Protein AF-A0A9E4WRZ9-F1 (afdb_monomer_lite)

Structure (mmCIF, N/CA/C/O backbone):
data_AF-A0A9E4WRZ9-F1
#
_entry.id   AF-A0A9E4WRZ9-F1
#
loop_
_atom_site.group_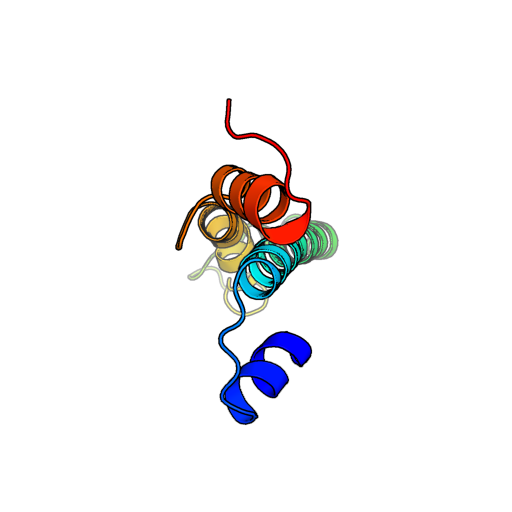PDB
_atom_site.id
_atom_site.type_symbol
_atom_site.label_atom_id
_atom_site.label_alt_id
_atom_site.label_comp_id
_atom_site.label_asym_id
_atom_site.label_entity_id
_atom_site.label_seq_id
_atom_site.pdbx_PDB_ins_code
_atom_site.Cartn_x
_atom_site.Cartn_y
_atom_site.Cartn_z
_atom_site.occupancy
_atom_site.B_iso_or_equiv
_atom_site.auth_seq_id
_atom_site.auth_comp_id
_atom_site.auth_asym_id
_atom_site.auth_atom_id
_atom_site.pdbx_PDB_model_num
ATOM 1 N N . SER A 1 1 ? -7.111 -7.509 4.844 1.00 84.50 1 SER A N 1
ATOM 2 C CA . SER A 1 1 ? -8.181 -6.924 4.007 1.00 84.50 1 SER A CA 1
ATOM 3 C C . SER A 1 1 ? -9.515 -7.650 4.122 1.00 84.50 1 SER A C 1
ATOM 5 O O . SER A 1 1 ? -10.497 -7.012 4.471 1.00 84.50 1 SER A O 1
ATOM 7 N N . TYR A 1 2 ? -9.574 -8.974 3.932 1.00 95.31 2 TYR A N 1
ATOM 8 C CA . TYR A 1 2 ? -10.848 -9.714 3.925 1.00 95.31 2 TYR A CA 1
ATOM 9 C C . TYR A 1 2 ? -11.685 -9.622 5.212 1.00 95.31 2 TYR A C 1
ATOM 11 O O . TYR A 1 2 ? -12.907 -9.592 5.128 1.00 95.31 2 TYR A O 1
ATOM 19 N N . ARG A 1 3 ? -11.062 -9.505 6.394 1.00 95.31 3 ARG A N 1
ATOM 20 C CA . ARG A 1 3 ? -11.797 -9.319 7.660 1.00 95.31 3 ARG A CA 1
ATOM 21 C C . ARG A 1 3 ? -12.640 -8.040 7.666 1.00 95.31 3 ARG A C 1
ATOM 23 O O . ARG A 1 3 ? -13.816 -8.102 7.995 1.00 95.31 3 ARG A O 1
ATOM 30 N N . VAL A 1 4 ? -12.049 -6.906 7.281 1.00 97.06 4 VAL A N 1
ATOM 31 C CA . VAL A 1 4 ? -12.733 -5.600 7.228 1.00 97.06 4 VAL A CA 1
ATOM 32 C C . VAL A 1 4 ? -13.892 -5.651 6.232 1.00 97.06 4 VAL A C 1
ATOM 34 O O . VAL A 1 4 ? -14.999 -5.247 6.569 1.00 97.06 4 VAL A O 1
ATOM 37 N N . VAL A 1 5 ? -13.664 -6.244 5.056 1.00 97.12 5 VAL A N 1
ATOM 38 C CA . VAL A 1 5 ? -14.713 -6.452 4.044 1.00 97.12 5 VAL A CA 1
ATOM 39 C C . VAL A 1 5 ? -15.846 -7.320 4.599 1.00 97.12 5 VAL A C 1
ATOM 41 O O . VAL A 1 5 ? -17.006 -6.937 4.524 1.00 97.12 5 VAL A O 1
ATOM 44 N N . SER A 1 6 ? -15.526 -8.449 5.239 1.00 97.81 6 SER A N 1
ATOM 45 C CA . SER A 1 6 ? -16.539 -9.321 5.845 1.00 97.81 6 SER A CA 1
ATOM 46 C C . SER A 1 6 ? -17.321 -8.643 6.972 1.00 97.81 6 SER A C 1
ATOM 48 O O . SER A 1 6 ? -18.479 -8.998 7.173 1.00 97.81 6 SER A O 1
ATOM 50 N N . MET A 1 7 ? -16.713 -7.730 7.735 1.00 97.75 7 MET A N 1
ATOM 51 C CA . MET A 1 7 ? -17.418 -6.947 8.756 1.00 97.75 7 MET A CA 1
ATOM 52 C C . MET A 1 7 ? -18.442 -6.022 8.097 1.00 97.75 7 MET A C 1
ATOM 54 O O . MET A 1 7 ? -19.612 -6.047 8.473 1.00 97.75 7 MET A O 1
ATOM 58 N N . GLN A 1 8 ? -18.025 -5.292 7.060 1.00 97.25 8 GLN A N 1
ATOM 59 C CA . GLN A 1 8 ? -18.908 -4.407 6.297 1.00 97.25 8 GLN A CA 1
ATOM 60 C C . GLN A 1 8 ? -20.071 -5.169 5.655 1.00 97.25 8 GLN A C 1
ATOM 62 O O . GLN A 1 8 ? -21.211 -4.726 5.749 1.00 97.25 8 GLN A O 1
ATOM 67 N N . SER A 1 9 ? -19.824 -6.352 5.081 1.00 97.88 9 SER A N 1
ATOM 68 C CA . SER A 1 9 ? -20.885 -7.199 4.512 1.00 97.88 9 SER A CA 1
ATOM 69 C C . SER A 1 9 ? -21.922 -7.665 5.541 1.00 97.88 9 SER A C 1
ATOM 71 O O . SER A 1 9 ? -23.032 -8.019 5.163 1.00 97.88 9 SER A O 1
ATOM 73 N N . ARG A 1 10 ? -21.580 -7.668 6.834 1.00 97.81 10 ARG A N 1
ATOM 74 C CA . ARG A 1 10 ? -22.498 -7.985 7.942 1.00 97.81 10 ARG A CA 1
ATOM 75 C C . ARG A 1 10 ? -23.141 -6.734 8.555 1.00 97.81 10 ARG A C 1
ATOM 77 O O . ARG A 1 10 ? -23.734 -6.828 9.623 1.00 97.81 10 ARG A O 1
ATOM 84 N N . GLY A 1 11 ? -22.984 -5.566 7.929 1.00 97.19 11 GLY A N 1
ATOM 85 C CA . GLY A 1 11 ? -23.484 -4.288 8.441 1.00 97.19 11 GLY A CA 1
ATOM 86 C C . GLY A 1 11 ? -22.688 -3.719 9.621 1.00 97.19 11 GLY A C 1
ATOM 87 O O . GLY A 1 11 ? -23.108 -2.732 10.217 1.00 97.19 11 GLY A O 1
ATOM 88 N N . LEU A 1 12 ? -21.540 -4.312 9.970 1.00 97.19 12 LEU A N 1
ATOM 89 C CA . LEU A 1 12 ? -20.663 -3.773 11.009 1.00 97.19 12 LEU A CA 1
ATOM 90 C C . LEU A 1 12 ? -19.830 -2.621 10.442 1.00 97.19 12 LEU A C 1
ATOM 92 O O . LEU A 1 12 ? -19.384 -2.668 9.295 1.00 97.19 12 LEU A O 1
ATOM 96 N N . ILE A 1 13 ? -19.561 -1.618 11.275 1.00 95.75 13 ILE A N 1
ATOM 97 C CA . ILE A 1 13 ? -18.725 -0.469 10.919 1.00 95.75 13 ILE A CA 1
ATOM 98 C C . ILE A 1 13 ? -17.316 -0.702 11.486 1.00 95.75 13 ILE A C 1
ATOM 100 O O . ILE A 1 13 ? -17.103 -0.476 12.678 1.00 95.75 13 ILE A O 1
ATOM 104 N N . PRO A 1 14 ? -16.347 -1.176 10.681 1.00 93.25 14 PRO A N 1
ATOM 105 C CA . PRO A 1 14 ? -14.969 -1.326 11.137 1.00 93.25 14 PRO A CA 1
ATOM 106 C C . PRO A 1 14 ? -14.361 0.047 11.435 1.00 93.25 14 PRO A C 1
ATOM 108 O O . PRO A 1 14 ? -14.475 0.972 10.629 1.00 93.25 14 PRO A O 1
ATOM 111 N N . ASN A 1 15 ? -13.699 0.169 12.585 1.00 94.88 15 ASN A N 1
ATOM 112 C CA . ASN A 1 15 ? -13.110 1.420 13.054 1.00 94.88 15 ASN A CA 1
ATOM 113 C C . ASN A 1 15 ? -11.586 1.277 13.081 1.00 94.88 15 ASN A C 1
ATOM 115 O O . ASN A 1 15 ? -10.933 1.409 12.042 1.00 94.88 15 ASN A O 1
ATOM 119 N N . TYR A 1 16 ? -11.013 0.905 14.226 1.00 96.81 16 TYR A N 1
ATOM 120 C CA . TYR A 1 16 ? -9.575 0.682 14.345 1.00 96.81 16 TYR A CA 1
ATOM 121 C C . TYR A 1 16 ? -9.098 -0.486 13.467 1.00 96.81 16 TYR A C 1
ATOM 123 O O . TYR A 1 16 ? -7.948 -0.492 13.039 1.00 96.81 16 TYR A O 1
ATOM 131 N N . GLU A 1 17 ? -9.968 -1.438 13.110 1.00 97.75 17 GLU A N 1
ATOM 132 C CA . GLU A 1 17 ? -9.644 -2.532 12.192 1.00 97.75 17 GLU A CA 1
ATOM 133 C C . GLU A 1 17 ? -9.320 -2.039 10.781 1.00 97.75 17 GLU A C 1
ATOM 135 O O . GLU A 1 17 ? -8.419 -2.577 10.131 1.00 97.75 17 GLU A O 1
ATOM 140 N N . ALA A 1 18 ? -10.021 -1.003 10.309 1.00 97.00 18 ALA A N 1
ATOM 141 C CA . ALA A 1 18 ? -9.731 -0.377 9.023 1.00 97.00 18 ALA A CA 1
ATOM 142 C C . ALA A 1 18 ? -8.383 0.362 9.069 1.00 97.00 18 ALA A C 1
ATOM 144 O O . ALA A 1 18 ? -7.585 0.240 8.136 1.00 97.00 18 ALA A O 1
ATOM 145 N N . SER A 1 19 ? -8.088 1.042 10.182 1.00 97.56 19 SER A N 1
ATOM 146 C CA . SER A 1 19 ? -6.797 1.699 10.419 1.00 97.56 19 SER A CA 1
ATOM 147 C C . SER A 1 19 ? -5.631 0.712 10.481 1.00 97.56 19 SER A C 1
ATOM 149 O O . SER A 1 19 ? -4.630 0.910 9.790 1.00 97.56 19 SER A O 1
ATOM 151 N N . MET A 1 20 ? -5.777 -0.393 11.223 1.00 97.25 20 MET A N 1
ATOM 152 C CA . MET A 1 20 ? -4.787 -1.478 11.265 1.00 97.25 20 MET A CA 1
ATOM 153 C C . MET A 1 20 ? -4.536 -2.057 9.871 1.00 97.25 20 MET A C 1
ATOM 155 O O . MET A 1 20 ? -3.389 -2.237 9.462 1.00 97.25 20 MET A O 1
ATOM 159 N N . MET A 1 21 ? -5.612 -2.331 9.125 1.00 97.12 21 MET A N 1
ATOM 160 C CA . MET A 1 21 ? -5.517 -2.862 7.769 1.00 97.12 21 MET A CA 1
ATOM 161 C C . MET A 1 21 ? -4.751 -1.909 6.848 1.00 97.12 21 MET A C 1
ATOM 163 O O . MET A 1 21 ? -3.879 -2.366 6.108 1.00 97.12 21 MET A O 1
ATOM 167 N N . LYS A 1 22 ? -5.080 -0.610 6.866 1.00 96.62 22 LYS A N 1
ATOM 168 C CA . LYS A 1 22 ? -4.401 0.389 6.037 1.00 96.62 22 LYS A CA 1
ATOM 169 C C . LYS A 1 22 ? -2.914 0.418 6.358 1.00 96.62 22 LYS A C 1
ATOM 171 O O . LYS A 1 22 ? -2.122 0.227 5.445 1.00 96.62 22 LYS A O 1
ATOM 176 N N . LEU A 1 23 ? -2.563 0.591 7.634 1.00 96.81 23 LEU A N 1
ATOM 177 C CA . LEU A 1 23 ? -1.176 0.703 8.082 1.00 96.81 23 LEU A CA 1
ATOM 178 C C . LEU A 1 23 ? -0.333 -0.484 7.604 1.00 96.81 23 LEU A C 1
ATOM 180 O O . LEU A 1 23 ? 0.674 -0.296 6.920 1.00 96.81 23 LEU A O 1
ATOM 184 N N . TYR A 1 24 ? -0.813 -1.702 7.866 1.00 96.69 24 TYR A N 1
ATOM 185 C CA . TYR A 1 24 ? -0.142 -2.921 7.425 1.00 96.69 24 TYR A CA 1
ATOM 186 C C . TYR A 1 24 ? 0.009 -2.977 5.900 1.00 96.69 24 TYR A C 1
ATOM 188 O O . TYR A 1 24 ? 1.105 -3.201 5.389 1.00 96.69 24 TYR A O 1
ATOM 196 N N . ASN A 1 25 ? -1.074 -2.742 5.153 1.00 96.88 25 ASN A N 1
ATOM 197 C CA . ASN A 1 25 ? -1.050 -2.834 3.695 1.00 96.88 25 ASN A CA 1
ATOM 198 C C . ASN A 1 25 ? -0.115 -1.793 3.068 1.00 96.88 25 ASN A C 1
ATOM 200 O O . ASN A 1 25 ? 0.582 -2.100 2.102 1.00 96.88 25 ASN A O 1
ATOM 204 N N . THR A 1 26 ? -0.091 -0.562 3.576 1.00 97.38 26 THR A N 1
ATOM 205 C CA . THR A 1 26 ? 0.732 0.511 3.003 1.00 97.38 26 THR A CA 1
ATOM 206 C C . THR A 1 26 ? 2.218 0.288 3.277 1.00 97.38 26 THR A C 1
ATOM 208 O O . THR A 1 26 ? 3.027 0.434 2.361 1.00 97.38 26 THR A O 1
ATOM 211 N N . GLU A 1 27 ? 2.582 -0.170 4.480 1.00 97.00 27 GLU A N 1
ATOM 212 C CA . GLU A 1 27 ? 3.966 -0.550 4.799 1.00 97.00 27 GLU A CA 1
ATOM 213 C C . GLU A 1 27 ? 4.406 -1.794 4.008 1.00 97.00 27 GLU A C 1
ATOM 215 O O . GLU A 1 27 ? 5.519 -1.845 3.480 1.00 97.00 27 GLU A O 1
ATOM 220 N N . MET A 1 28 ? 3.520 -2.784 3.854 1.00 97.06 28 MET A N 1
ATOM 221 C CA . MET A 1 28 ? 3.788 -3.977 3.049 1.00 97.06 28 MET A CA 1
ATOM 222 C C . MET A 1 28 ? 4.013 -3.629 1.573 1.00 97.06 28 MET A C 1
ATOM 224 O O . MET A 1 28 ? 4.949 -4.137 0.961 1.00 97.06 28 MET A O 1
ATOM 228 N N . ASN A 1 29 ? 3.219 -2.717 1.004 1.00 96.75 29 ASN A N 1
ATOM 229 C CA . ASN A 1 29 ? 3.416 -2.247 -0.369 1.00 96.75 29 ASN A CA 1
ATOM 230 C C . ASN A 1 29 ? 4.794 -1.601 -0.569 1.00 96.75 29 ASN A C 1
ATOM 232 O O . ASN A 1 29 ? 5.445 -1.872 -1.576 1.00 96.75 29 ASN A O 1
ATOM 236 N N . GLN A 1 30 ? 5.272 -0.797 0.387 1.00 97.56 30 GLN A N 1
ATOM 237 C CA . GLN A 1 30 ? 6.629 -0.240 0.328 1.00 97.56 30 GLN A CA 1
ATOM 238 C C . GLN A 1 30 ? 7.701 -1.333 0.365 1.00 97.56 30 GLN A C 1
ATOM 240 O O . GLN A 1 30 ? 8.660 -1.280 -0.406 1.00 97.56 30 GLN A O 1
ATOM 245 N N . ARG A 1 31 ? 7.537 -2.348 1.225 1.00 97.81 31 ARG A N 1
ATOM 246 C CA . ARG A 1 31 ? 8.467 -3.487 1.303 1.00 97.81 31 ARG A CA 1
ATOM 247 C C . ARG A 1 31 ? 8.498 -4.269 -0.007 1.00 97.81 31 ARG A C 1
ATOM 249 O O . ARG A 1 31 ? 9.578 -4.496 -0.535 1.00 97.81 31 ARG A O 1
ATOM 256 N N . ILE A 1 32 ? 7.335 -4.597 -0.571 1.00 97.12 32 ILE A N 1
ATOM 257 C CA . ILE A 1 32 ? 7.224 -5.284 -1.867 1.00 97.12 32 ILE A CA 1
ATOM 258 C C . ILE A 1 32 ? 7.883 -4.458 -2.974 1.00 97.12 32 ILE A C 1
ATOM 260 O O . ILE A 1 32 ? 8.677 -4.993 -3.746 1.00 97.12 32 ILE A O 1
ATOM 264 N N . ALA A 1 33 ? 7.602 -3.155 -3.041 1.00 97.12 33 ALA A N 1
ATOM 265 C CA . ALA A 1 33 ? 8.175 -2.295 -4.068 1.00 97.12 33 ALA A CA 1
ATOM 266 C C . ALA A 1 33 ? 9.705 -2.200 -3.950 1.00 97.12 33 ALA A C 1
ATOM 268 O O . ALA A 1 33 ? 10.400 -2.266 -4.963 1.00 97.12 33 ALA A O 1
ATOM 269 N N . ARG A 1 34 ? 10.239 -2.109 -2.724 1.00 97.25 34 ARG A N 1
ATOM 270 C CA . ARG A 1 34 ? 11.686 -2.123 -2.455 1.00 97.25 34 ARG A CA 1
ATOM 271 C C . ARG A 1 34 ? 12.323 -3.461 -2.827 1.00 97.25 34 ARG A C 1
ATOM 273 O O . ARG A 1 34 ? 13.371 -3.474 -3.462 1.00 97.25 34 ARG A O 1
ATOM 280 N N . THR A 1 35 ? 11.684 -4.578 -2.487 1.00 97.75 35 THR A N 1
ATOM 281 C CA . THR A 1 35 ? 12.146 -5.907 -2.905 1.00 97.75 35 THR A CA 1
ATOM 282 C C . THR A 1 35 ? 12.176 -6.018 -4.428 1.00 97.75 35 THR A C 1
ATOM 284 O O . THR A 1 35 ? 13.162 -6.497 -4.979 1.00 97.75 35 THR A O 1
ATOM 287 N N . GLY A 1 36 ? 11.157 -5.503 -5.121 1.00 96.25 36 GLY A N 1
ATOM 288 C CA . GLY A 1 36 ? 11.139 -5.432 -6.582 1.00 96.25 36 GLY A CA 1
ATOM 289 C C . GLY A 1 36 ? 12.304 -4.620 -7.155 1.00 96.25 36 GLY A C 1
ATOM 290 O O . GLY A 1 36 ? 12.943 -5.067 -8.101 1.00 96.25 36 GLY A O 1
ATOM 291 N N . GLN A 1 37 ? 12.633 -3.470 -6.556 1.00 96.56 37 GLN A N 1
ATOM 292 C CA . GLN A 1 37 ? 13.814 -2.687 -6.948 1.00 96.56 37 GLN A CA 1
ATOM 293 C C . GLN A 1 37 ? 15.111 -3.486 -6.783 1.00 96.56 37 GLN A C 1
ATOM 295 O O . GLN A 1 37 ? 15.925 -3.524 -7.700 1.00 96.56 37 GLN A O 1
ATOM 300 N N . ASN A 1 38 ? 15.271 -4.185 -5.658 1.00 97.12 38 ASN A N 1
ATOM 301 C CA . ASN A 1 38 ? 16.465 -4.987 -5.398 1.00 97.12 38 ASN A CA 1
ATOM 302 C C . ASN A 1 38 ? 16.614 -6.154 -6.385 1.00 97.12 38 ASN A C 1
ATOM 304 O O . ASN A 1 38 ? 17.719 -6.421 -6.843 1.00 97.12 38 ASN A O 1
ATOM 308 N N . ILE A 1 39 ? 15.513 -6.824 -6.739 1.00 97.44 39 ILE A N 1
ATOM 309 C CA . ILE A 1 39 ? 15.517 -7.931 -7.710 1.00 97.44 39 ILE A CA 1
ATOM 310 C C . IL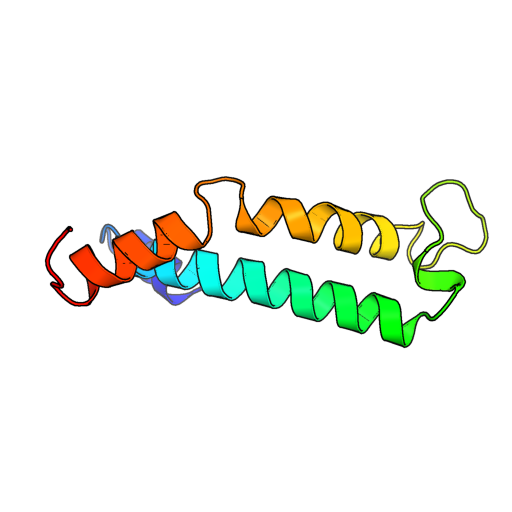E A 1 39 ? 15.896 -7.438 -9.113 1.00 97.44 39 ILE A C 1
ATOM 312 O O . ILE A 1 39 ? 16.638 -8.109 -9.823 1.00 97.44 39 ILE A O 1
ATOM 316 N N . LEU A 1 40 ? 15.388 -6.273 -9.524 1.00 96.81 40 LEU A N 1
ATOM 317 C CA . LEU A 1 40 ? 15.620 -5.726 -10.866 1.00 96.81 40 LEU A CA 1
ATOM 318 C C . LEU A 1 40 ? 16.981 -5.027 -11.015 1.00 96.81 40 LEU A C 1
ATOM 320 O O . LEU A 1 40 ? 17.402 -4.741 -12.138 1.00 96.81 40 LEU A O 1
ATOM 324 N N . GLY A 1 41 ? 17.658 -4.722 -9.905 1.00 96.44 41 GLY A N 1
ATOM 325 C CA . GLY A 1 41 ? 18.923 -3.995 -9.901 1.00 96.44 41 GLY A CA 1
ATOM 326 C C . GLY A 1 41 ? 18.808 -2.645 -10.617 1.00 96.44 41 GLY A C 1
ATOM 327 O O . GLY A 1 41 ? 17.836 -1.910 -10.440 1.00 96.44 41 GLY A O 1
ATOM 328 N N . LEU A 1 42 ? 19.784 -2.329 -11.474 1.00 96.38 42 LEU A N 1
ATOM 329 C CA . LEU A 1 42 ? 19.831 -1.058 -12.214 1.00 96.38 42 LEU A CA 1
ATOM 330 C C . LEU A 1 42 ? 18.600 -0.833 -13.109 1.00 96.38 42 LEU A C 1
ATOM 332 O O . LEU A 1 42 ? 18.139 0.298 -13.257 1.00 96.38 42 LEU A O 1
ATOM 336 N N . TYR A 1 43 ? 18.009 -1.902 -13.650 1.00 96.94 43 TYR A N 1
ATOM 337 C CA . TYR A 1 43 ? 16.807 -1.804 -14.482 1.00 96.94 43 TYR A CA 1
ATOM 338 C C . TYR A 1 43 ? 15.568 -1.371 -13.685 1.00 96.94 43 TYR A C 1
ATOM 340 O O . TYR A 1 43 ? 14.613 -0.861 -14.270 1.00 96.94 43 TYR A O 1
ATOM 348 N N . GLY A 1 44 ? 15.574 -1.527 -12.355 1.00 96.19 44 GLY A N 1
ATOM 349 C CA . GLY A 1 44 ? 14.470 -1.121 -11.483 1.00 96.19 44 GLY A CA 1
ATOM 350 C C . GLY A 1 44 ? 14.183 0.383 -11.521 1.00 96.19 44 GLY A C 1
ATOM 351 O O . GLY A 1 44 ? 13.034 0.790 -11.321 1.00 96.19 44 GLY A O 1
ATOM 352 N N . GLN A 1 45 ? 15.193 1.193 -11.848 1.00 95.56 45 GLN A N 1
ATOM 353 C CA . GLN A 1 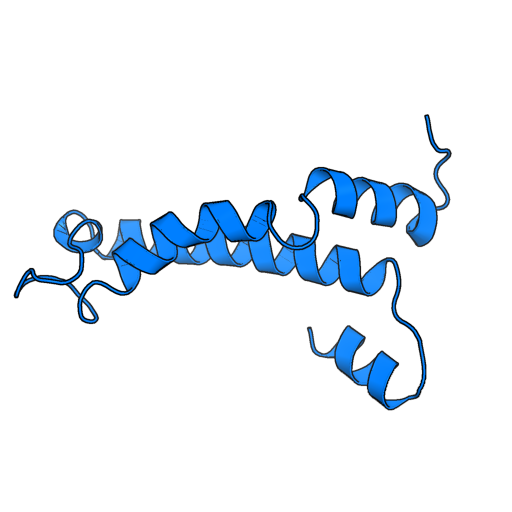45 ? 15.091 2.653 -11.915 1.00 95.56 45 GLN A CA 1
ATOM 354 C C . GLN A 1 45 ? 14.505 3.159 -13.238 1.00 95.56 45 GLN A C 1
ATOM 356 O O . GLN A 1 45 ? 14.090 4.315 -13.332 1.00 95.56 45 GLN A O 1
ATOM 361 N N . LEU A 1 46 ? 14.427 2.304 -14.260 1.00 97.38 46 LEU A N 1
ATOM 362 C CA . LEU A 1 46 ? 13.944 2.695 -15.576 1.00 97.38 46 LEU A CA 1
ATOM 363 C C . LEU A 1 46 ? 12.428 2.921 -15.556 1.00 97.38 46 LEU A C 1
ATOM 365 O O . LEU A 1 46 ? 11.63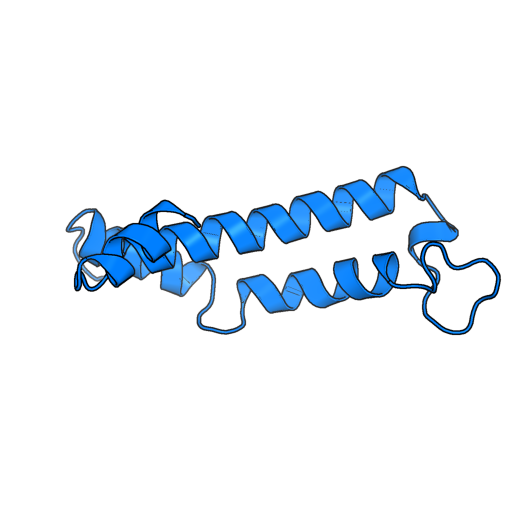3 2.029 -15.249 1.00 97.38 46 LEU A O 1
ATOM 369 N N . GLY A 1 47 ? 12.033 4.151 -15.880 1.00 95.75 47 GLY A N 1
ATOM 370 C CA . GLY A 1 47 ? 10.641 4.571 -15.977 1.00 95.75 47 GLY A CA 1
ATOM 371 C C . GLY A 1 47 ? 10.017 4.303 -17.348 1.00 95.75 47 GLY A C 1
ATOM 372 O O . GLY A 1 47 ? 10.628 3.728 -18.251 1.00 95.75 47 GLY A O 1
ATOM 373 N N . ARG A 1 48 ? 8.770 4.760 -17.509 1.00 93.75 48 ARG A N 1
ATOM 374 C CA . ARG A 1 48 ? 8.091 4.770 -18.813 1.00 93.75 48 ARG A CA 1
ATOM 375 C C . ARG A 1 48 ? 8.936 5.528 -19.841 1.00 93.75 48 ARG A C 1
ATOM 377 O O . ARG A 1 48 ? 9.476 6.582 -19.528 1.00 93.75 48 ARG A O 1
ATOM 384 N N . GLY A 1 49 ? 9.009 4.997 -21.060 1.00 93.12 49 GLY A N 1
ATOM 385 C CA . GLY A 1 49 ? 9.760 5.593 -22.171 1.00 93.12 49 GLY A CA 1
ATOM 386 C C . GLY A 1 49 ? 11.117 4.942 -22.444 1.00 93.12 49 GLY A C 1
ATOM 387 O O . GLY A 1 49 ? 11.634 5.092 -23.544 1.00 93.12 49 GLY A O 1
ATOM 388 N N . SER A 1 50 ? 11.666 4.155 -21.511 1.00 95.69 50 SER A N 1
ATOM 389 C CA . SER A 1 50 ? 12.830 3.312 -21.805 1.00 95.69 50 SER A CA 1
ATOM 390 C C . SER A 1 50 ? 12.393 1.946 -22.335 1.00 95.69 50 SER A C 1
ATOM 392 O O . SER A 1 50 ? 11.608 1.246 -21.696 1.00 95.69 50 SER A O 1
ATOM 394 N N . HIS A 1 51 ? 12.950 1.535 -23.475 1.00 95.12 51 HIS A N 1
ATOM 395 C CA . HIS A 1 51 ? 12.773 0.191 -24.042 1.00 95.12 51 HIS A CA 1
ATOM 396 C C . HIS A 1 51 ? 13.299 -0.941 -23.141 1.00 95.12 51 HIS A C 1
ATOM 398 O O . HIS A 1 51 ? 12.869 -2.082 -23.273 1.00 95.12 51 HIS A O 1
ATOM 404 N N . LEU A 1 52 ? 14.192 -0.622 -22.199 1.00 96.19 52 LEU A N 1
ATOM 405 C CA . LEU A 1 52 ? 14.759 -1.569 -21.240 1.00 96.19 52 LEU A CA 1
ATOM 406 C C . LEU A 1 52 ? 13.967 -1.619 -19.926 1.00 96.19 52 LEU A C 1
ATOM 408 O O . LEU A 1 52 ? 14.340 -2.360 -19.020 1.00 96.19 52 LEU A O 1
ATOM 412 N N . ALA A 1 53 ? 12.901 -0.823 -19.785 1.00 96.50 53 ALA A N 1
ATOM 413 C CA . ALA A 1 53 ? 12.145 -0.737 -18.544 1.00 96.50 53 ALA A CA 1
ATOM 414 C C . ALA A 1 53 ? 11.307 -2.007 -18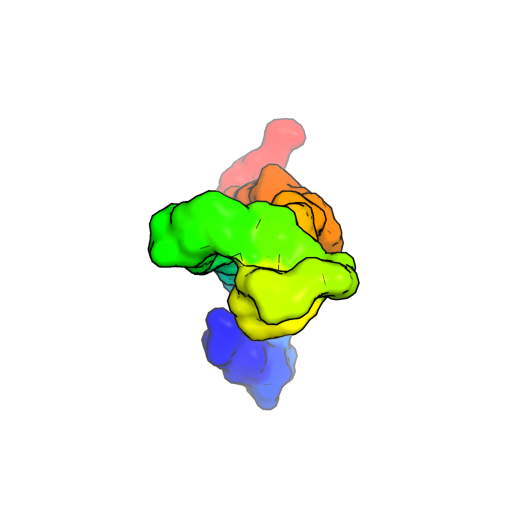.296 1.00 96.50 53 ALA A C 1
ATOM 416 O O . ALA A 1 53 ? 10.338 -2.258 -19.025 1.00 96.50 53 ALA A O 1
ATOM 417 N N . PRO A 1 54 ? 11.580 -2.775 -17.224 1.00 93.00 54 PRO A N 1
ATOM 418 C CA . PRO A 1 54 ? 10.785 -3.951 -16.894 1.00 93.00 54 PRO A CA 1
ATOM 419 C C . PRO A 1 54 ? 9.333 -3.564 -16.604 1.00 93.00 54 PRO A C 1
ATOM 421 O O . PRO A 1 54 ? 9.065 -2.552 -15.945 1.00 93.00 54 PRO A O 1
ATOM 424 N N . ASN A 1 55 ? 8.384 -4.378 -17.071 1.00 92.94 55 ASN A N 1
ATOM 425 C CA . ASN A 1 55 ? 6.943 -4.118 -16.950 1.00 92.94 55 ASN A CA 1
ATOM 426 C C . ASN A 1 55 ? 6.546 -2.709 -17.437 1.00 92.94 55 ASN A C 1
ATOM 428 O O . ASN A 1 55 ? 5.715 -2.042 -16.813 1.00 92.94 55 ASN A O 1
ATOM 432 N N . GLY A 1 56 ? 7.201 -2.206 -18.491 1.00 95.31 56 GLY A N 1
ATOM 433 C CA . GLY A 1 56 ? 6.941 -0.874 -19.045 1.00 95.31 56 GLY A CA 1
ATOM 434 C C . GLY A 1 56 ? 7.169 0.266 -18.044 1.00 95.31 56 GLY A C 1
ATOM 435 O O . GLY A 1 56 ? 6.448 1.264 -18.067 1.00 95.31 56 GLY A O 1
ATOM 436 N N . GLY A 1 57 ? 8.105 0.099 -17.104 1.00 96.12 57 GLY A N 1
ATOM 437 C CA . GLY A 1 57 ? 8.426 1.089 -16.070 1.00 96.12 57 GLY A CA 1
ATOM 438 C C . GLY A 1 57 ? 7.473 1.095 -14.871 1.00 96.12 57 GLY A C 1
ATOM 439 O O . GLY A 1 57 ? 7.557 1.975 -14.011 1.00 96.12 57 GLY A O 1
ATOM 440 N N . ARG A 1 58 ? 6.563 0.113 -14.770 1.00 95.12 58 ARG A N 1
ATOM 441 C CA . ARG A 1 58 ? 5.614 0.015 -13.650 1.00 95.12 58 ARG A CA 1
ATOM 442 C C . ARG A 1 58 ? 6.314 -0.162 -12.304 1.00 95.12 58 ARG A C 1
ATOM 444 O O . ARG A 1 58 ? 5.831 0.377 -11.318 1.00 95.12 58 ARG A O 1
ATOM 451 N N . ASN A 1 59 ? 7.437 -0.878 -12.254 1.00 95.25 59 ASN A N 1
ATOM 452 C CA . ASN A 1 59 ? 8.167 -1.125 -11.006 1.00 95.25 59 ASN A CA 1
ATOM 453 C C . ASN A 1 59 ? 8.778 0.160 -10.427 1.00 95.25 59 ASN A C 1
ATOM 455 O O . ASN A 1 59 ? 8.622 0.420 -9.233 1.00 95.25 59 ASN A O 1
ATOM 459 N N . CYS A 1 60 ? 9.399 0.986 -11.278 1.00 96.69 60 CYS A N 1
ATOM 460 C CA . CYS A 1 60 ? 9.907 2.308 -10.904 1.00 96.69 60 CYS A CA 1
ATOM 461 C C . CYS A 1 60 ? 8.767 3.195 -10.382 1.00 96.69 60 CYS A C 1
ATOM 463 O O . CYS A 1 60 ? 8.825 3.709 -9.264 1.00 96.69 60 CYS A O 1
ATOM 465 N N . TYR A 1 61 ? 7.667 3.274 -11.138 1.00 96.56 61 TYR A N 1
ATOM 466 C CA . TYR A 1 61 ? 6.489 4.035 -10.727 1.00 96.56 61 TYR A CA 1
ATOM 467 C C . TYR A 1 61 ? 5.918 3.561 -9.383 1.00 96.56 61 TYR A C 1
ATOM 469 O O . TYR A 1 61 ? 5.672 4.380 -8.503 1.00 96.56 61 TYR A O 1
ATOM 477 N N . THR A 1 62 ? 5.717 2.252 -9.200 1.00 95.88 62 THR A N 1
ATOM 478 C CA . THR A 1 62 ? 5.171 1.693 -7.956 1.00 95.88 62 THR A CA 1
ATOM 479 C C . THR A 1 62 ? 6.079 1.990 -6.766 1.00 95.88 62 THR A C 1
ATOM 481 O O . THR A 1 62 ? 5.569 2.328 -5.701 1.00 95.88 62 THR A O 1
ATOM 484 N N . TYR A 1 63 ? 7.403 1.919 -6.935 1.00 97.00 63 TYR A N 1
ATOM 485 C CA . TYR A 1 63 ? 8.353 2.277 -5.882 1.00 97.00 63 TYR A CA 1
ATOM 486 C C . TYR A 1 63 ? 8.209 3.738 -5.455 1.00 97.00 63 TYR A C 1
ATOM 488 O O . TYR A 1 63 ? 7.990 4.003 -4.274 1.00 97.00 63 TYR A O 1
ATOM 496 N N . LEU A 1 64 ? 8.215 4.676 -6.403 1.00 96.44 64 LEU A N 1
ATOM 497 C CA . LEU A 1 64 ? 8.030 6.100 -6.107 1.00 96.44 64 LEU A CA 1
ATOM 498 C C . LEU A 1 64 ? 6.652 6.379 -5.486 1.00 96.44 64 LEU A C 1
ATOM 500 O O . LEU A 1 64 ? 6.534 7.078 -4.480 1.00 96.44 64 LEU A O 1
ATOM 504 N N . ARG A 1 65 ? 5.600 5.764 -6.034 1.00 96.81 65 ARG A N 1
ATOM 505 C CA . ARG A 1 65 ? 4.218 5.903 -5.559 1.00 96.81 65 ARG A CA 1
ATOM 506 C C . ARG A 1 65 ? 4.002 5.313 -4.165 1.00 96.81 65 ARG A C 1
ATOM 508 O O . ARG A 1 65 ? 3.074 5.735 -3.471 1.00 96.81 65 ARG A O 1
ATOM 515 N N . SER A 1 66 ? 4.843 4.364 -3.748 1.00 96.75 66 SER A N 1
ATOM 516 C CA . SER A 1 66 ? 4.713 3.688 -2.458 1.00 96.75 66 SER A CA 1
ATOM 517 C C . SER A 1 66 ? 4.899 4.614 -1.255 1.00 96.75 66 SER A C 1
ATOM 519 O O . SER A 1 66 ? 4.307 4.372 -0.204 1.00 96.75 66 SER A O 1
ATOM 521 N N . VAL A 1 67 ? 5.638 5.716 -1.418 1.00 95.69 67 VAL A N 1
ATOM 522 C CA . VAL A 1 67 ? 5.799 6.753 -0.385 1.00 95.69 67 VAL A CA 1
ATOM 523 C C . VAL A 1 67 ? 4.469 7.450 -0.099 1.00 95.69 67 VAL A C 1
ATOM 525 O O . VAL A 1 67 ? 4.107 7.657 1.056 1.00 95.69 67 VAL A O 1
ATOM 528 N N . ALA A 1 68 ? 3.691 7.749 -1.142 1.00 97.00 68 ALA A N 1
ATOM 529 C CA . ALA A 1 68 ? 2.399 8.405 -0.980 1.00 97.00 68 ALA A CA 1
ATOM 530 C C . ALA A 1 68 ? 1.382 7.524 -0.231 1.00 97.00 68 ALA A C 1
ATOM 532 O O . ALA A 1 68 ? 0.566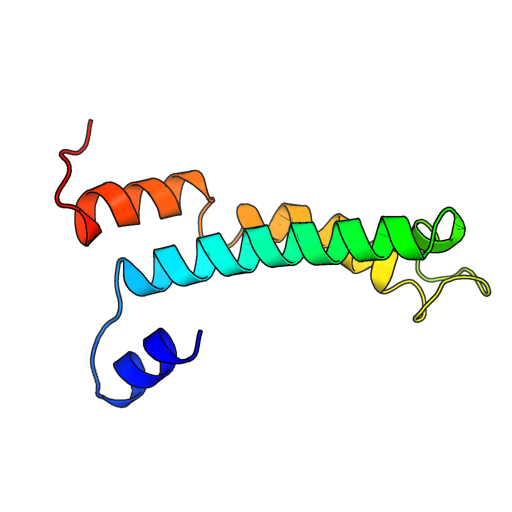 8.059 0.513 1.00 97.00 68 ALA A O 1
ATOM 533 N N . TYR A 1 69 ? 1.451 6.188 -0.352 1.00 95.81 69 TYR A N 1
ATOM 534 C CA . TYR A 1 69 ? 0.501 5.272 0.302 1.00 95.81 69 TYR A CA 1
ATOM 535 C C . TYR A 1 69 ? 0.468 5.418 1.833 1.00 95.81 69 TYR A C 1
ATOM 537 O O . TYR A 1 69 ? -0.596 5.303 2.443 1.00 95.81 69 TYR A O 1
ATOM 545 N N . THR A 1 70 ? 1.609 5.692 2.471 1.00 96.00 70 THR A N 1
ATOM 546 C CA . THR A 1 70 ? 1.689 5.870 3.933 1.00 96.00 70 THR A CA 1
ATOM 547 C C . THR A 1 70 ? 1.221 7.247 4.405 1.00 96.00 70 THR A C 1
ATOM 549 O O . THR A 1 70 ? 1.145 7.481 5.607 1.00 96.00 70 THR A O 1
ATOM 552 N N . ILE A 1 71 ? 0.885 8.154 3.484 1.00 97.44 71 ILE A N 1
ATOM 553 C CA . ILE A 1 71 ? 0.461 9.531 3.772 1.00 97.44 71 ILE A CA 1
ATOM 554 C C . ILE A 1 71 ? -1.011 9.724 3.392 1.00 97.44 71 ILE A C 1
ATOM 556 O O . ILE A 1 71 ? -1.814 10.207 4.192 1.00 97.44 71 ILE A O 1
ATOM 560 N N . GLU A 1 72 ? -1.387 9.324 2.178 1.00 95.44 72 GLU A N 1
ATOM 561 C CA . GLU A 1 72 ? -2.725 9.549 1.634 1.00 95.44 72 GLU A CA 1
ATOM 562 C C . GLU A 1 72 ? -3.802 8.762 2.395 1.00 95.44 72 GLU A C 1
ATOM 564 O O . GLU A 1 72 ? -3.566 7.653 2.878 1.00 95.44 72 GLU A O 1
ATOM 569 N N . GLY A 1 73 ? -4.999 9.339 2.529 1.00 92.00 73 GLY A N 1
ATOM 570 C CA . GLY A 1 73 ? -6.086 8.732 3.309 1.00 92.00 73 GLY A CA 1
ATOM 571 C C . GLY A 1 73 ? -5.803 8.654 4.818 1.00 92.00 73 GLY A C 1
ATOM 572 O O . GLY A 1 73 ? -6.372 7.805 5.503 1.00 92.00 73 GLY A O 1
ATOM 573 N N . GLY A 1 74 ? -4.898 9.501 5.323 1.00 95.50 74 GLY A N 1
ATOM 574 C CA . GLY A 1 74 ? -4.483 9.587 6.725 1.00 95.50 74 GLY A CA 1
ATOM 575 C C . GLY A 1 74 ? -3.134 8.915 6.956 1.00 95.50 74 GLY A C 1
ATOM 576 O O . GLY A 1 74 ? -2.981 7.729 6.651 1.00 95.50 74 GLY A O 1
ATOM 577 N N . THR A 1 75 ? -2.174 9.659 7.505 1.00 97.62 75 THR A N 1
ATOM 578 C CA . THR A 1 75 ? -0.787 9.199 7.652 1.00 97.62 75 THR A CA 1
ATOM 579 C C . THR A 1 75 ? -0.663 7.988 8.576 1.00 97.62 75 THR A C 1
ATOM 581 O O . THR A 1 75 ? -1.551 7.725 9.393 1.00 97.62 75 THR A O 1
ATOM 584 N N . SER A 1 76 ? 0.441 7.246 8.475 1.00 97.44 76 SER A N 1
ATOM 585 C CA . SER A 1 76 ? 0.729 6.110 9.361 1.00 97.44 76 SER A CA 1
ATOM 586 C C . SER A 1 76 ? 0.665 6.480 10.849 1.00 97.44 76 SER A C 1
ATOM 588 O O . SER A 1 76 ? 0.202 5.678 11.657 1.00 97.44 76 SER A O 1
ATOM 590 N N . GLU A 1 77 ? 1.065 7.697 11.220 1.00 97.00 77 GLU A N 1
ATOM 591 C CA . GLU A 1 77 ? 0.974 8.223 12.587 1.00 97.00 77 GLU A CA 1
ATOM 592 C C . GLU A 1 77 ? -0.484 8.383 13.023 1.00 97.00 77 GLU A C 1
ATOM 594 O O . GLU A 1 77 ? -0.865 7.907 14.090 1.00 97.00 77 GLU A O 1
ATOM 599 N N . VAL A 1 78 ? -1.333 8.968 12.171 1.00 96.81 78 VAL A N 1
ATOM 600 C CA . VAL A 1 78 ? -2.769 9.098 12.457 1.00 96.81 78 VAL A CA 1
ATOM 601 C C . VAL A 1 78 ? -3.422 7.723 12.599 1.00 96.81 78 VAL A C 1
ATOM 603 O O . VAL A 1 78 ? -4.205 7.510 13.524 1.00 96.81 78 VAL A O 1
ATOM 606 N N . GLN A 1 79 ? -3.080 6.765 11.732 1.00 97.69 79 GLN A N 1
ATOM 607 C CA . GLN A 1 79 ? -3.603 5.401 11.852 1.00 97.69 79 GLN A CA 1
ATOM 608 C C . GLN A 1 79 ? -3.139 4.729 13.153 1.00 97.69 79 GLN A C 1
ATOM 610 O O . GLN A 1 79 ? -3.960 4.106 13.823 1.00 97.69 79 GLN A O 1
ATOM 615 N N . ARG A 1 80 ? -1.867 4.890 13.555 1.00 97.12 80 ARG A N 1
ATOM 616 C CA . ARG A 1 80 ? -1.364 4.402 14.854 1.00 97.12 80 ARG A CA 1
ATOM 617 C C . ARG A 1 80 ? -2.133 5.008 16.024 1.00 97.12 80 ARG A C 1
ATOM 619 O O . ARG A 1 80 ? -2.538 4.263 16.911 1.00 97.12 80 ARG A O 1
ATOM 626 N N . ASN A 1 81 ? -2.408 6.310 15.988 1.00 97.12 81 ASN A N 1
ATOM 627 C CA . ASN A 1 81 ? -3.174 6.986 17.034 1.00 97.12 81 ASN A CA 1
ATOM 628 C C . ASN A 1 81 ? -4.608 6.450 17.135 1.00 97.12 81 ASN A C 1
ATOM 630 O O . ASN A 1 81 ? -5.098 6.212 18.236 1.00 97.12 81 ASN A O 1
ATOM 634 N N . ILE A 1 82 ? -5.271 6.193 16.001 1.00 96.94 82 ILE A N 1
ATOM 635 C CA . ILE A 1 82 ? -6.609 5.581 15.988 1.00 96.94 82 ILE A CA 1
ATOM 636 C C . ILE A 1 82 ? -6.571 4.184 16.615 1.00 96.94 82 ILE A C 1
ATOM 638 O O . ILE A 1 82 ? -7.439 3.856 17.423 1.00 96.94 82 ILE A O 1
ATOM 642 N N . VAL A 1 83 ? -5.571 3.369 16.273 1.00 97.38 83 VAL A N 1
ATOM 643 C CA . VAL A 1 83 ? -5.415 2.023 16.844 1.00 97.38 83 VAL A CA 1
ATOM 644 C C . VAL A 1 83 ? -5.148 2.089 18.348 1.00 97.38 83 VAL A C 1
ATOM 646 O O . VAL A 1 83 ? -5.792 1.364 19.101 1.00 97.38 83 VAL A O 1
ATOM 649 N N . ALA A 1 84 ? -4.274 2.989 18.797 1.00 97.94 84 ALA A N 1
ATOM 650 C CA . ALA A 1 84 ? -3.985 3.201 20.212 1.00 97.94 84 ALA A CA 1
ATOM 651 C C . ALA A 1 84 ? -5.238 3.617 21.002 1.00 97.94 84 ALA A C 1
ATOM 653 O O . ALA A 1 84 ? -5.600 2.973 21.982 1.00 97.94 84 ALA A O 1
ATOM 654 N N . GLN A 1 85 ? -5.944 4.651 20.548 1.00 97.25 85 GLN A N 1
ATOM 655 C CA . GLN A 1 85 ? -7.064 5.225 21.296 1.00 97.25 85 GLN A CA 1
ATOM 656 C C . GLN A 1 85 ? -8.329 4.375 21.195 1.00 97.25 85 GLN A C 1
ATOM 658 O O . GLN A 1 85 ? -8.974 4.083 22.196 1.00 97.25 85 GLN A O 1
ATOM 663 N N . ARG A 1 86 ? -8.709 3.968 19.980 1.00 95.94 86 ARG A N 1
ATOM 664 C CA . ARG A 1 86 ? -9.991 3.286 19.739 1.00 95.94 86 ARG A CA 1
ATOM 665 C C . ARG A 1 86 ? -9.885 1.770 19.785 1.00 95.94 86 ARG A C 1
ATOM 667 O O . ARG A 1 86 ? -10.887 1.115 20.039 1.00 95.94 86 ARG A O 1
ATOM 674 N N . GLY A 1 87 ? -8.707 1.223 19.493 1.00 95.88 87 GLY A N 1
ATOM 675 C CA . GLY A 1 87 ? -8.458 -0.216 19.553 1.00 95.88 87 GLY A CA 1
ATOM 676 C C . GLY A 1 87 ? -7.967 -0.673 20.923 1.00 95.88 87 GLY A C 1
ATOM 677 O O . GLY A 1 87 ? -8.445 -1.682 21.428 1.00 95.88 87 GLY A O 1
ATOM 678 N N . LEU A 1 88 ? -7.030 0.068 21.525 1.00 97.12 88 LEU A N 1
ATOM 679 C CA . LEU A 1 88 ? -6.406 -0.298 22.803 1.00 97.12 88 LEU A CA 1
ATOM 680 C C . LEU A 1 88 ? -6.929 0.507 24.004 1.00 97.12 88 LEU A C 1
ATOM 682 O O . LEU A 1 88 ? -6.550 0.207 25.132 1.00 97.12 88 LEU A O 1
ATOM 686 N N . GLY A 1 89 ? -7.786 1.511 23.789 1.00 96.56 89 GLY A N 1
ATOM 687 C CA . GLY A 1 89 ? -8.344 2.332 24.869 1.00 96.56 89 GLY A CA 1
ATOM 688 C C . GLY A 1 89 ? -7.322 3.249 25.546 1.00 96.56 89 GLY A C 1
ATOM 689 O O . GLY A 1 89 ? -7.560 3.701 26.664 1.00 96.56 89 GLY A O 1
ATOM 690 N N . LEU A 1 90 ? -6.177 3.501 24.904 1.00 97.56 90 LEU A N 1
ATOM 691 C CA . LEU A 1 90 ? -5.147 4.370 25.463 1.00 97.56 90 LEU A CA 1
ATOM 692 C C . LEU A 1 90 ? -5.635 5.826 25.503 1.00 97.56 90 LEU A C 1
ATOM 694 O O . LEU A 1 90 ? -6.371 6.251 24.603 1.00 97.56 90 LEU A O 1
ATOM 698 N N . PRO A 1 91 ? -5.231 6.601 26.525 1.00 94.00 91 PRO A N 1
ATOM 699 C CA . PRO A 1 91 ? -5.571 8.010 26.600 1.00 94.00 91 PRO A CA 1
ATOM 700 C C . PRO A 1 91 ? -5.017 8.768 25.392 1.00 94.00 91 PRO A C 1
ATOM 702 O O . PRO A 1 91 ? -4.049 8.366 24.742 1.00 94.00 91 PRO A O 1
ATOM 705 N N . ARG A 1 92 ? -5.681 9.874 25.077 1.00 87.44 92 ARG A N 1
ATOM 706 C CA . ARG A 1 92 ? -5.201 10.850 24.109 1.00 87.44 92 ARG A CA 1
ATOM 707 C C . ARG A 1 92 ? -4.334 11.831 24.890 1.00 87.44 92 ARG A C 1
ATOM 709 O O . ARG A 1 92 ? -4.842 12.388 25.859 1.00 87.44 92 ARG A O 1
ATOM 716 N N . ASP A 1 93 ? -3.067 11.963 24.505 1.00 63.72 93 ASP A N 1
ATOM 717 C CA . ASP A 1 93 ? -2.218 13.061 24.983 1.00 63.72 93 ASP A CA 1
ATOM 718 C C . ASP A 1 93 ? -2.907 14.415 24.738 1.00 63.72 93 ASP A C 1
ATOM 720 O O . ASP A 1 93 ? -3.531 14.574 23.653 1.00 63.72 93 ASP A O 1
#

pLDDT: mean 95.87, std 3.88, range [63.72, 97.94]

Secondary structure (DSSP, 8-state):
-HHHHHHHHTT---SHHHHHHHHHHHHHHHHHHHHHHHHHGGGGG--TT-TT-GGGGHHHHHHHHHHHHTTTTS-HHHHHHHIIIIIS-PPP-

Radius of gyration: 17.26 Å; chains: 1; bounding box: 43×23×51 Å

Sequence (93 aa):
SYRVVSMQSRGLIPNYEASMMKLYNTEMNQRIARTGQNILGLYGQLGRGSHLAPNGGRNCYTYLRSVAYTIEGGTSEVQRNIVAQRGLGLPRD

Foldseek 3Di:
DVVCVVCVVVVHDDFLNVLVVLLVVLVVLLVVLVVVCVVCDPLLCDAAPDPSRPPNRVSNVSNVCSVCSCPPPHHNVRSVVRCVCVVVVHDDD